Protein AF-A0A1Q5UF73-F1 (afdb_monomer_lite)

Organism: NCBI:txid1316194

Foldseek 3Di:
DVLVVVVVVCCCVQVQVVHDVPVVPDDCPPPSVVVVVVVVVVNVVVVVVVVVVVVVVVVVVVVVVVVVVVVVPCPDDDDDD

pLDDT: mean 88.17, std 16.54, range [38.28, 98.38]

Sequence (81 aa):
MLWARETNRLNRNFVLKNGVNWLEDNDLGGDYYDGSVPIVNEQIYKAGVRLATWLNALAAQRSSMRKLVKQGGKVRGCFEL

InterPro domains:
  IPR003154 S1/P1 nuclease [PF02265] (2-59)
  IPR008947 Phospholipase C/P1 nuclease domain superfamily [G3DSA:1.10.575.10] (1-63)
  IPR008947 Phospholipase C/P1 nuclease domain superfamily [SSF48537] (2-58)

Structure (mmCIF, N/CA/C/O backbone):
data_AF-A0A1Q5UF73-F1
#
_entry.id   AF-A0A1Q5UF73-F1
#
loop_
_atom_site.group_PDB
_atom_site.id
_atom_site.type_symbol
_atom_site.label_atom_id
_atom_site.label_alt_id
_atom_site.label_comp_id
_atom_site.label_asym_id
_atom_site.label_entity_id
_atom_site.label_seq_id
_atom_site.pdbx_PDB_ins_code
_atom_site.Cartn_x
_atom_site.Cartn_y
_atom_site.Cartn_z
_atom_site.occupancy
_atom_site.B_iso_or_equiv
_atom_site.auth_seq_id
_atom_site.auth_comp_id
_atom_site.auth_asym_id
_atom_site.auth_atom_id
_atom_site.pdbx_PDB_model_num
ATOM 1 N N . MET A 1 1 ? -15.139 -9.140 2.098 1.00 68.81 1 MET A N 1
ATOM 2 C CA . MET A 1 1 ? -14.093 -9.522 1.111 1.00 68.81 1 MET A CA 1
ATOM 3 C C . MET A 1 1 ? -13.908 -8.506 -0.037 1.00 68.81 1 MET A C 1
ATOM 5 O O . MET A 1 1 ? -13.491 -8.886 -1.125 1.00 68.81 1 MET A O 1
ATOM 9 N N . LEU A 1 2 ? -14.211 -7.211 0.137 1.00 93.06 2 LEU A N 1
ATOM 10 C CA . LEU A 1 2 ? -14.052 -6.225 -0.949 1.00 93.06 2 LEU A CA 1
ATOM 11 C C . LEU A 1 2 ? -12.594 -5.763 -1.103 1.00 93.06 2 LEU A C 1
ATOM 13 O O . LEU A 1 2 ? -12.073 -5.766 -2.211 1.00 93.06 2 LEU A O 1
ATOM 17 N N . TRP A 1 3 ? -11.923 -5.460 0.013 1.00 93.44 3 TRP A N 1
ATOM 18 C CA . TRP A 1 3 ? -10.552 -4.933 0.019 1.00 93.44 3 TRP A CA 1
ATOM 19 C C . TRP A 1 3 ? -9.547 -5.915 -0.592 1.00 93.44 3 TRP A C 1
ATOM 21 O O . TRP A 1 3 ? -8.780 -5.540 -1.466 1.00 93.44 3 TRP A O 1
ATOM 31 N N . ALA A 1 4 ? -9.633 -7.197 -0.222 1.00 94.12 4 ALA A N 1
ATOM 32 C CA . ALA A 1 4 ? -8.772 -8.238 -0.783 1.00 94.12 4 ALA A CA 1
ATOM 33 C C . ALA A 1 4 ? -8.952 -8.405 -2.303 1.00 94.12 4 ALA A C 1
ATOM 35 O O . ALA A 1 4 ? -7.973 -8.545 -3.028 1.00 94.12 4 ALA A O 1
ATOM 36 N N . ARG A 1 5 ? -10.193 -8.347 -2.812 1.00 96.00 5 ARG A N 1
ATOM 37 C CA . ARG A 1 5 ? -10.460 -8.444 -4.260 1.00 96.00 5 ARG A CA 1
ATOM 38 C C . ARG A 1 5 ? -9.913 -7.245 -5.032 1.00 96.00 5 ARG A C 1
ATOM 40 O O . ARG A 1 5 ? -9.446 -7.410 -6.153 1.00 96.00 5 ARG A O 1
ATOM 47 N N . GLU A 1 6 ? -9.977 -6.052 -4.447 1.00 94.25 6 GLU A N 1
ATOM 48 C CA . GLU A 1 6 ? -9.392 -4.851 -5.042 1.00 94.25 6 GLU A CA 1
ATOM 49 C C . GLU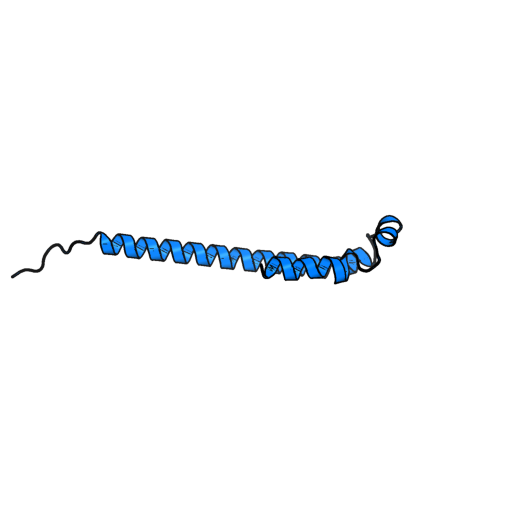 A 1 6 ? -7.869 -4.961 -5.145 1.00 94.25 6 GLU A C 1
ATOM 51 O O . GLU A 1 6 ? -7.332 -4.772 -6.234 1.00 94.25 6 GLU A O 1
ATOM 56 N N . THR A 1 7 ? -7.186 -5.314 -4.054 1.00 94.69 7 THR A N 1
ATOM 57 C CA . THR A 1 7 ? -5.720 -5.406 -4.039 1.00 94.69 7 THR A CA 1
ATOM 58 C C . THR A 1 7 ? -5.216 -6.567 -4.897 1.00 94.69 7 THR A C 1
ATOM 60 O O . THR A 1 7 ? -4.296 -6.376 -5.684 1.00 94.69 7 THR A O 1
ATOM 63 N N . ASN A 1 8 ? -5.873 -7.734 -4.880 1.00 95.25 8 ASN A N 1
ATOM 64 C CA . ASN A 1 8 ? -5.475 -8.869 -5.727 1.00 95.25 8 ASN A CA 1
ATOM 65 C C . ASN A 1 8 ? -5.550 -8.558 -7.230 1.00 95.25 8 ASN A C 1
ATOM 67 O O . ASN A 1 8 ? -4.814 -9.147 -8.018 1.00 95.25 8 ASN A O 1
ATOM 71 N N . ARG A 1 9 ? -6.405 -7.618 -7.653 1.00 96.06 9 ARG A N 1
ATOM 72 C CA . ARG A 1 9 ? -6.458 -7.180 -9.055 1.00 96.06 9 ARG A CA 1
ATOM 73 C C . ARG A 1 9 ? -5.159 -6.489 -9.493 1.00 96.06 9 ARG A C 1
ATOM 75 O O . ARG A 1 9 ? -4.794 -6.589 -10.663 1.00 96.06 9 ARG A O 1
ATOM 82 N N . LEU A 1 10 ? -4.445 -5.835 -8.575 1.00 96.38 10 LEU A N 1
ATOM 83 C CA . LEU A 1 10 ? -3.157 -5.193 -8.862 1.00 96.38 10 LEU A CA 1
ATOM 84 C C . LEU A 1 10 ? -2.069 -6.214 -9.201 1.00 96.38 10 LEU A C 1
ATOM 86 O O . LEU A 1 10 ? -1.211 -5.914 -10.028 1.00 96.38 10 LEU A O 1
ATOM 90 N N . ASN A 1 11 ? -2.151 -7.435 -8.662 1.00 94.50 11 ASN A N 1
ATOM 91 C CA . ASN A 1 11 ? -1.192 -8.489 -8.994 1.00 94.50 11 ASN A CA 1
ATOM 92 C C . ASN A 1 11 ? -1.210 -8.798 -10.491 1.00 94.50 11 ASN A C 1
ATOM 94 O O . ASN A 1 11 ? -0.163 -8.894 -11.119 1.00 94.50 11 ASN A O 1
ATOM 98 N N . ARG A 1 12 ? -2.405 -8.901 -11.081 1.00 93.75 12 ARG A N 1
ATOM 99 C CA . ARG A 1 12 ? -2.549 -9.139 -12.521 1.00 93.75 12 ARG A CA 1
ATOM 100 C C . ARG A 1 12 ? -2.244 -7.892 -13.348 1.00 93.75 12 ARG A C 1
ATOM 102 O O . ARG A 1 12 ? -1.652 -7.998 -14.413 1.00 93.75 12 ARG A O 1
ATOM 109 N N . ASN A 1 13 ? -2.709 -6.728 -12.903 1.00 95.06 13 ASN A N 1
ATOM 110 C CA . ASN A 1 13 ? -2.669 -5.518 -13.726 1.00 95.06 13 ASN A CA 1
ATOM 111 C C . ASN A 1 13 ? -1.313 -4.808 -13.714 1.00 95.06 13 ASN A C 1
ATOM 113 O O . ASN A 1 13 ? -1.021 -4.072 -14.654 1.00 95.06 13 ASN A O 1
ATOM 117 N N . PHE A 1 14 ? -0.522 -5.000 -12.660 1.00 96.00 14 PHE A N 1
ATOM 118 C CA . PHE A 1 14 ? 0.764 -4.340 -12.493 1.00 96.00 14 PHE A CA 1
ATOM 119 C C . PHE A 1 14 ? 1.882 -5.342 -12.184 1.00 96.00 14 PHE A C 1
ATOM 121 O O . PHE A 1 14 ? 2.769 -5.504 -13.013 1.00 96.00 14 PHE A O 1
ATOM 128 N N . VAL A 1 15 ? 1.806 -6.063 -11.056 1.00 95.56 15 VAL A N 1
ATOM 129 C CA . VAL A 1 15 ? 2.937 -6.864 -10.535 1.00 95.56 15 VAL A CA 1
ATOM 130 C C . VAL A 1 15 ? 3.423 -7.907 -11.541 1.00 95.56 15 VAL A C 1
ATOM 132 O O . VAL A 1 15 ? 4.601 -7.963 -11.856 1.00 95.56 15 VAL A O 1
ATOM 135 N N . LEU A 1 16 ? 2.509 -8.715 -12.080 1.00 96.12 16 LEU A N 1
ATOM 136 C CA . LEU A 1 16 ? 2.817 -9.810 -13.003 1.00 96.12 16 LEU A CA 1
ATOM 137 C C . LEU A 1 16 ? 2.512 -9.455 -14.461 1.00 96.12 16 LEU A C 1
ATOM 139 O O . LEU A 1 16 ? 2.399 -10.347 -15.300 1.00 96.12 16 LEU A O 1
ATOM 143 N N . LYS A 1 17 ? 2.346 -8.164 -14.780 1.00 95.75 17 LYS A N 1
ATOM 144 C CA . LYS A 1 17 ? 1.916 -7.715 -16.112 1.00 95.75 17 LYS A CA 1
ATOM 145 C C . LYS A 1 17 ? 2.856 -8.196 -17.224 1.00 95.75 17 LYS A C 1
ATOM 147 O O . LYS A 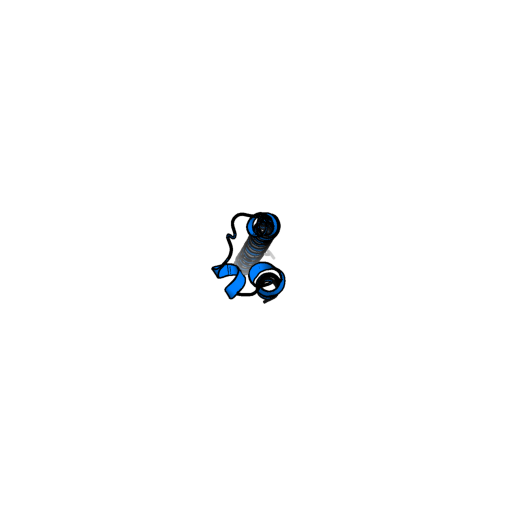1 17 ? 2.381 -8.557 -18.296 1.00 95.75 17 LYS A O 1
ATOM 152 N N . ASN A 1 18 ? 4.159 -8.223 -16.949 1.00 93.75 18 ASN A N 1
ATOM 153 C CA . ASN A 1 18 ? 5.193 -8.600 -17.916 1.00 93.75 18 ASN A CA 1
ATOM 154 C C . ASN A 1 18 ? 5.532 -10.106 -17.890 1.00 93.75 18 ASN A C 1
ATOM 156 O O . ASN A 1 18 ? 6.331 -10.567 -18.699 1.00 93.75 18 ASN A O 1
ATOM 160 N N . GLY A 1 19 ? 4.902 -10.884 -17.001 1.00 95.44 19 GLY A N 1
ATOM 161 C CA . GLY A 1 19 ? 5.207 -12.301 -16.789 1.00 95.44 19 GLY A CA 1
ATOM 162 C C . GLY A 1 19 ? 6.406 -12.540 -15.863 1.00 95.44 19 GLY A C 1
ATOM 163 O O . GLY A 1 19 ? 7.210 -11.647 -15.619 1.00 95.44 19 GLY A O 1
ATOM 164 N N . VAL A 1 20 ? 6.504 -13.760 -15.325 1.00 95.19 20 VAL A N 1
ATOM 165 C CA . VAL A 1 20 ? 7.514 -14.123 -14.312 1.00 95.19 20 VAL A CA 1
ATOM 166 C C . VAL A 1 20 ? 8.926 -14.124 -14.895 1.00 95.19 20 VAL A C 1
ATOM 168 O O . VAL A 1 20 ? 9.792 -13.474 -14.330 1.00 95.19 20 VAL A O 1
ATOM 171 N N . ASN A 1 21 ? 9.130 -14.739 -16.064 1.00 97.12 21 ASN A N 1
ATOM 172 C CA . ASN A 1 21 ? 10.452 -14.795 -16.701 1.00 97.12 21 ASN A CA 1
ATOM 173 C C . ASN A 1 21 ? 11.037 -13.389 -16.921 1.00 97.12 21 ASN A C 1
ATOM 175 O O . ASN A 1 21 ? 12.196 -13.142 -16.622 1.00 97.12 21 ASN A O 1
ATOM 179 N N . TRP A 1 22 ? 10.215 -12.427 -17.361 1.00 96.81 22 TRP A N 1
ATOM 180 C CA . TRP A 1 22 ? 10.670 -11.044 -17.518 1.00 96.81 22 TRP A CA 1
ATOM 181 C C . TRP A 1 22 ? 11.100 -10.425 -16.182 1.00 96.81 22 TRP A C 1
ATOM 183 O O . TRP A 1 22 ? 12.108 -9.736 -16.135 1.00 96.81 22 TRP A O 1
ATOM 193 N N . LEU A 1 23 ? 10.366 -10.671 -15.093 1.00 95.31 23 LEU A N 1
ATOM 194 C CA . LEU A 1 23 ? 10.715 -10.138 -13.771 1.00 95.31 23 LEU A CA 1
ATOM 195 C C . LEU A 1 23 ? 12.021 -10.721 -13.222 1.00 95.31 23 LEU A C 1
ATOM 197 O O . LEU A 1 23 ? 12.727 -10.032 -12.496 1.00 95.31 23 LEU A O 1
ATOM 201 N N . GLU A 1 24 ? 12.309 -11.983 -13.531 1.00 95.75 24 GLU A N 1
ATOM 202 C CA . GLU A 1 24 ? 13.525 -12.667 -13.082 1.00 95.75 24 GLU A CA 1
ATOM 203 C C . GLU A 1 24 ? 14.755 -12.233 -13.891 1.00 95.75 24 GLU A C 1
ATOM 205 O O . GLU A 1 24 ? 15.846 -12.121 -13.335 1.00 95.75 24 GLU A O 1
ATOM 210 N N . ASP A 1 25 ? 14.565 -11.930 -15.178 1.00 97.38 25 ASP A N 1
ATOM 211 C CA . ASP A 1 25 ? 15.649 -11.593 -16.105 1.00 97.38 25 ASP A CA 1
ATOM 212 C C . ASP A 1 25 ? 15.958 -10.083 -16.194 1.00 97.38 25 ASP A C 1
ATOM 214 O O . ASP A 1 25 ? 16.916 -9.693 -16.864 1.00 97.38 25 ASP A O 1
ATOM 218 N N . ASN A 1 26 ? 15.155 -9.210 -15.569 1.00 94.56 26 ASN A N 1
ATOM 219 C CA . ASN A 1 26 ? 15.283 -7.750 -15.690 1.00 94.56 26 ASN A CA 1
ATOM 220 C C . ASN A 1 26 ? 15.501 -7.059 -14.338 1.00 94.56 26 ASN A C 1
ATOM 222 O O . ASN A 1 26 ? 14.958 -7.461 -13.311 1.00 94.56 26 ASN A O 1
ATOM 226 N N . ASP A 1 27 ? 16.250 -5.954 -14.358 1.00 95.50 27 ASP A N 1
ATOM 227 C CA . ASP A 1 27 ? 16.381 -5.075 -13.196 1.00 95.50 27 ASP A CA 1
ATOM 228 C C . ASP A 1 27 ? 15.057 -4.343 -12.928 1.00 95.50 27 ASP A C 1
ATOM 230 O O . ASP A 1 27 ? 14.525 -3.616 -13.772 1.00 95.50 27 ASP A O 1
ATOM 234 N N . LEU A 1 28 ? 14.525 -4.532 -11.723 1.00 96.69 28 LEU A N 1
ATOM 235 C CA . LEU A 1 28 ? 13.263 -3.945 -11.283 1.00 96.69 28 LEU A CA 1
ATOM 236 C C . LEU A 1 28 ? 13.430 -2.545 -10.674 1.00 96.69 28 LEU A C 1
ATOM 238 O O . LEU A 1 28 ? 12.426 -1.912 -10.356 1.00 96.69 28 LEU A O 1
ATOM 242 N N . GLY A 1 29 ? 14.664 -2.058 -10.506 1.00 96.31 29 GLY A N 1
ATOM 243 C CA . GLY A 1 29 ? 14.976 -0.756 -9.912 1.00 96.31 29 GLY A CA 1
ATOM 244 C C . GLY A 1 29 ? 14.724 0.457 -10.814 1.00 96.31 29 GLY A C 1
ATOM 245 O O . GLY A 1 29 ? 14.751 1.578 -10.316 1.00 96.31 29 GLY A O 1
ATOM 246 N N . GLY A 1 30 ? 14.480 0.251 -12.112 1.00 95.56 30 GLY A N 1
ATOM 247 C CA . GLY A 1 30 ? 14.168 1.314 -13.076 1.00 95.56 30 GLY A CA 1
ATOM 248 C C . GLY A 1 30 ? 12.666 1.576 -13.215 1.00 95.56 30 GLY A C 1
ATOM 249 O O . GLY A 1 30 ? 11.944 1.714 -12.229 1.00 95.56 30 GLY A O 1
ATOM 250 N N . ASP A 1 31 ? 12.171 1.571 -14.454 1.00 94.88 31 ASP A N 1
ATOM 251 C CA . ASP A 1 31 ? 10.772 1.878 -14.797 1.00 94.88 31 ASP A CA 1
ATOM 252 C C . ASP A 1 31 ? 9.736 1.073 -13.992 1.00 94.88 31 ASP A C 1
ATOM 254 O O . ASP A 1 31 ? 8.643 1.564 -13.693 1.00 94.88 31 ASP A O 1
ATOM 258 N N . TYR A 1 32 ? 10.062 -0.174 -13.631 1.00 96.38 32 TYR A N 1
ATOM 259 C CA . TYR A 1 32 ? 9.192 -0.993 -12.790 1.00 96.38 32 TYR A CA 1
ATOM 260 C C . TYR A 1 32 ? 9.019 -0.376 -11.395 1.00 96.38 32 TYR A C 1
ATOM 262 O O . TYR A 1 32 ? 7.885 -0.234 -10.926 1.00 96.38 32 TYR A O 1
ATOM 270 N N . TYR A 1 33 ? 10.115 0.029 -10.746 1.00 97.25 33 TYR A N 1
ATOM 271 C CA . TYR A 1 33 ? 10.080 0.714 -9.458 1.00 97.25 33 TYR A CA 1
ATOM 272 C C . TYR A 1 33 ? 9.305 2.027 -9.565 1.00 97.25 33 TYR A C 1
ATOM 274 O O . TYR A 1 33 ? 8.329 2.199 -8.828 1.00 97.25 33 TYR A O 1
ATOM 282 N N . ASP A 1 34 ? 9.650 2.885 -10.528 1.00 97.69 34 ASP A N 1
ATOM 283 C CA . ASP A 1 34 ? 9.017 4.198 -10.707 1.00 97.69 34 ASP A CA 1
ATOM 284 C C . ASP A 1 34 ? 7.501 4.087 -10.931 1.00 97.69 34 ASP A C 1
ATOM 286 O O . ASP A 1 34 ? 6.715 4.849 -10.359 1.00 97.69 34 ASP A O 1
ATOM 290 N N . GLY A 1 35 ? 7.058 3.079 -11.692 1.00 96.50 35 GLY A N 1
ATOM 291 C CA . GLY A 1 35 ? 5.639 2.782 -11.879 1.00 96.50 35 GLY A CA 1
ATOM 292 C C . GLY A 1 35 ? 4.951 2.187 -10.642 1.00 96.50 35 GLY A C 1
ATOM 293 O O . GLY A 1 35 ? 3.745 2.374 -10.454 1.00 96.50 35 GLY A O 1
ATOM 294 N N . SER A 1 36 ? 5.690 1.474 -9.786 1.00 97.12 36 SER A N 1
ATOM 295 C CA . SER A 1 36 ? 5.149 0.769 -8.614 1.00 97.12 36 SER A CA 1
ATOM 296 C C . SER A 1 36 ? 4.913 1.691 -7.418 1.00 97.12 36 SER A C 1
ATOM 298 O O . SER A 1 36 ? 3.920 1.531 -6.701 1.00 97.12 36 SER A O 1
ATOM 300 N N . VAL A 1 37 ? 5.781 2.690 -7.228 1.00 98.12 37 VAL A N 1
ATOM 301 C CA . VAL A 1 37 ? 5.744 3.643 -6.111 1.00 98.12 37 VAL A CA 1
ATOM 302 C C . VAL A 1 37 ? 4.360 4.280 -5.916 1.00 98.12 37 VAL A C 1
ATOM 304 O O . VAL A 1 37 ? 3.823 4.186 -4.805 1.00 98.12 37 VAL A O 1
ATOM 307 N N . PRO A 1 38 ? 3.721 4.894 -6.934 1.00 97.81 38 PRO A N 1
ATOM 308 C CA . PRO A 1 38 ? 2.413 5.520 -6.740 1.00 97.81 38 PRO A CA 1
ATOM 309 C C . PRO A 1 38 ? 1.324 4.512 -6.343 1.00 97.81 38 PRO A C 1
ATOM 311 O O . PRO A 1 38 ? 0.463 4.831 -5.522 1.00 97.81 38 PRO A O 1
ATOM 314 N N . ILE A 1 39 ? 1.381 3.280 -6.859 1.00 97.50 39 ILE A N 1
ATOM 315 C CA . ILE A 1 39 ? 0.407 2.224 -6.551 1.00 97.50 39 ILE A CA 1
ATOM 316 C C . ILE A 1 39 ? 0.557 1.769 -5.098 1.00 97.50 39 ILE A C 1
ATOM 318 O O . ILE A 1 39 ? -0.438 1.665 -4.376 1.00 97.50 39 ILE A O 1
ATOM 322 N N . VAL A 1 40 ? 1.790 1.516 -4.653 1.00 97.62 40 VAL A N 1
ATOM 323 C CA . VAL A 1 40 ? 2.078 1.101 -3.273 1.00 97.62 40 VAL A CA 1
ATOM 324 C C . VAL A 1 40 ? 1.644 2.187 -2.289 1.00 97.62 40 VAL A C 1
ATOM 326 O O . VAL A 1 40 ? 0.944 1.886 -1.320 1.00 97.62 40 VAL A O 1
ATOM 329 N N . ASN A 1 41 ? 1.961 3.452 -2.576 1.00 98.38 41 ASN A N 1
ATOM 330 C CA . ASN A 1 41 ? 1.543 4.590 -1.758 1.00 98.38 41 ASN A CA 1
ATOM 331 C C . ASN A 1 41 ? 0.015 4.675 -1.624 1.00 98.38 41 ASN A C 1
ATOM 333 O O . ASN A 1 41 ? -0.505 4.843 -0.517 1.00 98.38 41 ASN A O 1
ATOM 337 N N . GLU A 1 42 ? -0.725 4.491 -2.721 1.00 97.69 42 GLU A N 1
ATOM 338 C CA . GLU A 1 42 ? -2.188 4.475 -2.687 1.00 97.69 42 GLU A CA 1
ATOM 339 C C . GLU A 1 42 ? -2.733 3.310 -1.840 1.00 97.69 42 GLU A C 1
ATOM 341 O O . GLU A 1 42 ? -3.687 3.485 -1.076 1.00 97.69 42 GLU A O 1
ATOM 346 N N . GLN A 1 43 ? -2.136 2.115 -1.934 1.00 97.75 43 GLN A N 1
ATOM 347 C CA . GLN A 1 43 ? -2.569 0.966 -1.133 1.00 97.75 43 GLN A CA 1
ATOM 348 C C . GLN A 1 43 ? -2.300 1.165 0.362 1.00 97.75 43 GLN A C 1
ATOM 350 O O . GLN A 1 43 ? -3.175 0.847 1.173 1.00 97.75 43 GLN A O 1
ATOM 355 N N . ILE A 1 44 ? -1.147 1.734 0.733 1.00 98.19 44 ILE A N 1
ATOM 356 C CA . ILE A 1 44 ? -0.823 2.083 2.126 1.00 98.19 44 ILE A CA 1
ATOM 357 C C . ILE A 1 44 ? -1.843 3.092 2.662 1.00 98.19 44 ILE A C 1
ATOM 359 O O . ILE A 1 44 ? -2.421 2.882 3.731 1.00 98.19 44 ILE A O 1
ATOM 363 N N . TYR A 1 45 ? -2.137 4.141 1.888 1.00 98.38 45 TYR A N 1
ATOM 364 C CA . TYR A 1 45 ? -3.146 5.136 2.247 1.00 98.38 45 TYR A CA 1
ATOM 365 C C . TYR A 1 45 ? -4.525 4.496 2.475 1.00 98.38 45 TYR A C 1
ATOM 367 O O . TYR A 1 45 ? -5.140 4.671 3.532 1.00 98.38 45 TYR A O 1
ATOM 375 N N . LYS A 1 46 ? -4.997 3.686 1.519 1.00 97.31 46 LYS A N 1
ATOM 376 C CA . LYS A 1 46 ? -6.281 2.976 1.619 1.00 97.31 46 LYS A CA 1
ATOM 377 C C . LYS A 1 46 ? -6.335 2.065 2.842 1.00 97.31 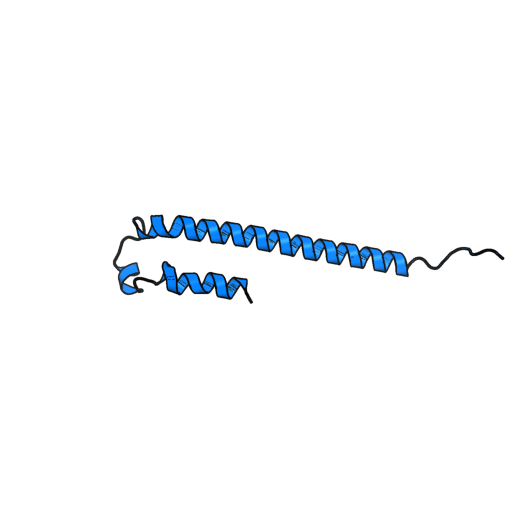46 LYS A C 1
ATOM 379 O O . LYS A 1 46 ? -7.363 2.031 3.521 1.00 97.31 46 LYS A O 1
ATOM 384 N N . ALA A 1 47 ? -5.264 1.326 3.125 1.00 97.62 47 ALA A N 1
ATOM 385 C CA . ALA A 1 47 ? -5.190 0.438 4.279 1.00 97.62 47 ALA A CA 1
ATOM 386 C C . ALA A 1 47 ? -5.309 1.216 5.599 1.00 97.62 47 ALA A C 1
ATOM 388 O O . ALA A 1 47 ? -6.110 0.833 6.454 1.00 97.62 47 ALA A O 1
ATOM 389 N N . GLY A 1 48 ? -4.596 2.339 5.728 1.00 98.25 48 GLY A N 1
ATOM 390 C CA . GLY A 1 48 ? -4.658 3.204 6.908 1.00 98.25 48 GLY A CA 1
ATOM 391 C C . GLY A 1 48 ? -6.063 3.751 7.167 1.00 98.25 48 GLY A C 1
ATOM 392 O O . GLY A 1 48 ? -6.589 3.610 8.273 1.00 98.25 48 GLY A O 1
ATOM 393 N N . VAL A 1 49 ? -6.716 4.293 6.133 1.00 98.19 49 VAL A N 1
ATOM 394 C CA . VAL A 1 49 ? -8.094 4.805 6.243 1.00 98.19 49 VAL A CA 1
ATOM 395 C C . VAL A 1 49 ? -9.061 3.694 6.655 1.00 98.19 49 VAL A C 1
ATOM 397 O O . VAL A 1 49 ? -9.841 3.867 7.589 1.00 98.19 49 VAL A O 1
ATOM 400 N N . ARG A 1 50 ? -8.985 2.522 6.012 1.00 97.81 50 ARG A N 1
ATOM 401 C CA . ARG A 1 50 ? -9.864 1.377 6.310 1.00 97.81 50 ARG A CA 1
ATOM 402 C C . ARG A 1 50 ? -9.708 0.890 7.743 1.00 97.81 50 ARG A C 1
ATOM 404 O O . ARG A 1 50 ? -10.714 0.631 8.403 1.00 97.81 50 ARG A O 1
ATOM 411 N N . LEU A 1 51 ? -8.469 0.790 8.223 1.00 98.00 51 LEU A N 1
ATOM 412 C CA . LEU A 1 51 ? -8.184 0.396 9.596 1.00 98.00 51 LEU A CA 1
ATOM 413 C C . LEU A 1 51 ? -8.763 1.410 10.585 1.00 98.00 51 LEU A C 1
ATOM 415 O O . LEU A 1 51 ? -9.484 1.018 11.499 1.00 98.00 51 LEU A O 1
ATOM 419 N N . ALA A 1 52 ? -8.509 2.704 10.377 1.00 98.19 52 ALA A N 1
ATOM 420 C CA . ALA A 1 52 ? -9.023 3.757 11.248 1.00 98.19 52 ALA A CA 1
ATOM 421 C C . ALA A 1 52 ? -10.560 3.752 11.303 1.00 98.19 52 ALA A C 1
ATOM 423 O O . ALA A 1 52 ? -11.147 3.784 12.385 1.00 98.19 52 ALA A O 1
ATOM 424 N N . THR A 1 53 ? -11.228 3.633 10.151 1.00 97.81 53 THR A N 1
ATOM 425 C CA . THR A 1 53 ? -12.691 3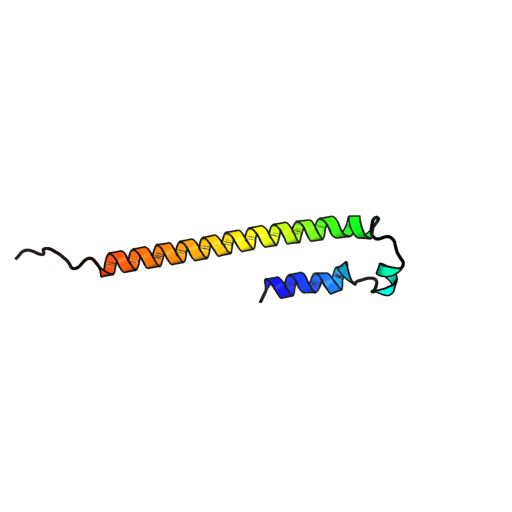.515 10.087 1.00 97.81 53 THR A CA 1
ATOM 426 C C . THR A 1 53 ? -13.193 2.285 10.840 1.00 97.81 53 THR A C 1
ATOM 428 O O . THR A 1 53 ? -14.170 2.377 11.584 1.00 97.81 53 THR A O 1
ATOM 431 N N . TRP A 1 54 ? -12.525 1.142 10.688 1.00 97.31 54 TRP A N 1
ATOM 432 C CA . TRP A 1 54 ? -12.922 -0.092 11.358 1.00 97.31 54 TRP A CA 1
ATOM 433 C C . TRP A 1 54 ? -12.757 -0.006 12.882 1.00 97.31 54 TRP A C 1
ATOM 435 O O . TRP A 1 54 ? -13.678 -0.356 13.621 1.00 97.31 54 TRP A O 1
ATOM 445 N N . LEU A 1 55 ? -11.638 0.545 13.363 1.00 98.12 55 LEU A N 1
ATOM 446 C CA . LEU A 1 55 ? -11.405 0.781 14.790 1.00 98.12 55 LEU A CA 1
ATOM 447 C C . LEU A 1 55 ? -12.438 1.748 15.385 1.00 98.12 55 LEU A C 1
ATOM 449 O O . LEU A 1 55 ? -12.983 1.483 16.458 1.00 98.12 55 LEU A O 1
ATOM 453 N N . ASN A 1 56 ? -12.767 2.827 14.670 1.00 98.06 56 ASN A N 1
ATOM 454 C CA . ASN A 1 56 ? -13.797 3.777 15.093 1.00 98.06 56 ASN A CA 1
ATOM 455 C C . ASN A 1 56 ? -15.176 3.111 15.209 1.00 98.06 56 ASN A C 1
ATOM 457 O O . ASN A 1 56 ? -15.888 3.337 16.191 1.00 98.06 56 ASN A O 1
ATOM 461 N N . ALA A 1 57 ? -15.541 2.249 14.256 1.00 97.19 57 ALA A N 1
ATOM 462 C CA . ALA A 1 57 ? -16.799 1.506 14.300 1.00 97.19 57 ALA A CA 1
ATOM 463 C C . ALA A 1 57 ? -16.872 0.569 15.520 1.00 97.19 57 ALA A C 1
ATOM 465 O O . ALA A 1 57 ? -17.877 0.560 16.236 1.00 97.19 57 ALA A O 1
ATOM 466 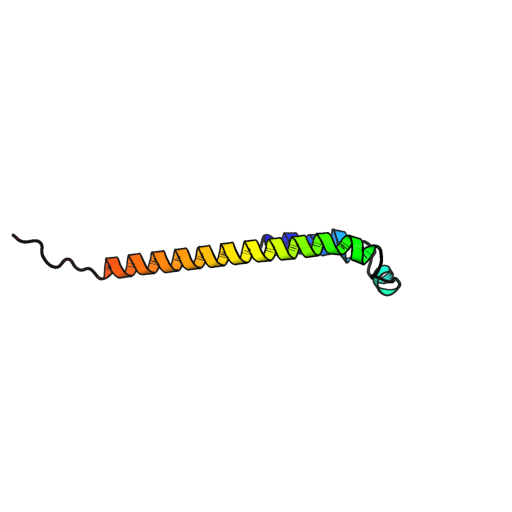N N . LEU A 1 58 ? -15.789 -0.157 15.819 1.00 97.00 58 LEU A N 1
ATOM 467 C CA . LEU A 1 58 ? -15.710 -1.014 17.006 1.00 97.00 58 LEU A CA 1
ATOM 468 C C . LEU A 1 58 ? -15.807 -0.218 18.312 1.00 97.00 58 LEU A C 1
ATOM 470 O O . LEU A 1 58 ? -16.525 -0.611 19.238 1.00 97.00 58 LEU A O 1
ATOM 474 N N . ALA A 1 59 ? -15.113 0.917 18.399 1.00 96.50 59 ALA A N 1
ATOM 475 C CA . ALA A 1 59 ? -15.156 1.785 19.571 1.00 96.50 59 ALA A CA 1
ATOM 476 C C . ALA A 1 59 ? -16.566 2.353 19.810 1.00 96.50 59 ALA A C 1
ATOM 478 O O . ALA A 1 59 ? -17.033 2.402 20.957 1.00 96.50 59 ALA A O 1
ATOM 479 N N . ALA A 1 60 ? -17.270 2.729 18.739 1.00 95.81 60 ALA A N 1
ATOM 480 C CA . ALA A 1 60 ? -18.649 3.199 18.804 1.00 95.81 60 ALA A CA 1
ATOM 481 C C . ALA A 1 60 ? -19.596 2.088 19.285 1.00 95.81 60 ALA A C 1
ATOM 483 O O . ALA A 1 60 ? -20.388 2.309 20.206 1.00 95.81 60 ALA A O 1
ATOM 484 N N . GLN A 1 61 ? -19.460 0.872 18.742 1.00 94.62 61 GLN A N 1
ATOM 485 C CA . GLN A 1 61 ? -20.253 -0.287 19.156 1.00 94.62 61 GLN A CA 1
ATOM 486 C C . GLN A 1 61 ? -20.041 -0.611 20.640 1.00 94.62 61 GLN A C 1
ATOM 488 O O . GLN A 1 61 ? -21.008 -0.739 21.395 1.00 94.62 61 GLN A O 1
AT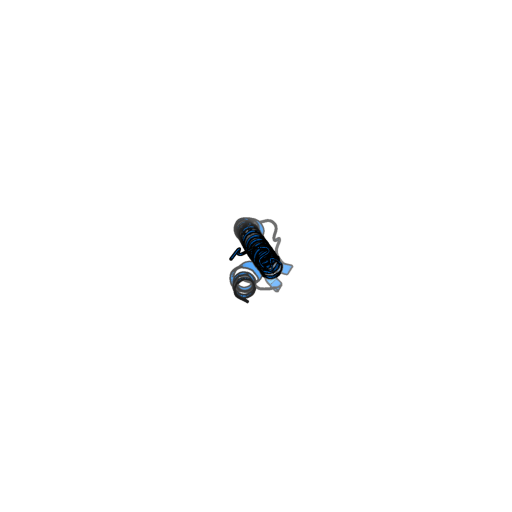OM 493 N N . ARG A 1 62 ? -18.783 -0.665 21.099 1.00 92.69 62 ARG A N 1
ATOM 494 C CA . ARG A 1 62 ? -18.449 -0.899 22.513 1.00 92.69 62 ARG A CA 1
ATOM 495 C C . ARG A 1 62 ? -19.023 0.185 23.422 1.00 92.69 62 ARG A C 1
ATOM 497 O O . ARG A 1 62 ? -19.544 -0.115 24.497 1.00 92.69 62 ARG A O 1
ATOM 504 N N . SER A 1 63 ? -18.950 1.444 22.997 1.00 91.81 63 SER A N 1
ATOM 505 C CA . SER A 1 63 ? -19.500 2.571 23.754 1.00 91.81 63 SER A CA 1
ATOM 506 C C . SER A 1 63 ? -21.023 2.502 23.858 1.00 91.81 63 SER A C 1
ATOM 508 O O . SER A 1 63 ? -21.563 2.771 24.932 1.00 91.81 63 SER A O 1
ATOM 510 N N . SER A 1 64 ? -21.702 2.099 22.781 1.00 88.50 64 SER A N 1
ATOM 511 C CA . SER A 1 64 ? -23.151 1.882 22.755 1.00 88.50 64 SER A CA 1
ATOM 512 C C . SER A 1 64 ? -23.572 0.750 23.699 1.00 88.50 64 SER A C 1
ATOM 514 O O . SER A 1 64 ? -24.380 0.974 24.600 1.00 88.50 64 SER A O 1
ATOM 516 N N . MET A 1 65 ? -22.938 -0.426 23.602 1.00 82.75 65 MET A N 1
ATOM 517 C CA . MET A 1 65 ? -23.220 -1.560 24.496 1.00 82.75 65 MET A CA 1
ATOM 518 C C . MET A 1 65 ? -23.030 -1.191 25.971 1.00 82.75 65 MET A C 1
ATOM 520 O O . MET A 1 65 ? -23.871 -1.506 26.810 1.00 82.75 65 MET A O 1
ATOM 524 N N . ARG A 1 66 ? -21.966 -0.445 26.300 1.00 84.44 66 ARG A N 1
ATOM 525 C CA . ARG A 1 66 ? -21.725 0.030 27.670 1.00 84.44 66 ARG A CA 1
ATOM 526 C C . ARG A 1 66 ? -22.825 0.970 28.177 1.00 84.44 66 ARG A C 1
ATOM 528 O O . ARG A 1 66 ? -23.125 0.948 29.369 1.00 84.44 66 ARG A O 1
ATOM 535 N N . LYS A 1 67 ? -23.420 1.798 27.311 1.00 81.31 67 LYS A N 1
ATOM 536 C CA . LYS A 1 67 ? -24.559 2.656 27.683 1.00 81.31 67 LYS A CA 1
ATOM 537 C C . LYS A 1 67 ? -25.813 1.823 27.965 1.00 81.31 67 LYS A C 1
ATOM 539 O O . LYS A 1 67 ? -26.454 2.069 28.981 1.00 81.31 67 LYS A O 1
ATOM 544 N N . LEU A 1 68 ? -26.110 0.819 27.137 1.00 75.81 68 LEU A N 1
ATOM 545 C CA . LEU A 1 68 ? -27.266 -0.066 27.328 1.00 75.81 68 LEU A CA 1
ATOM 546 C C . LEU A 1 68 ? -27.163 -0.886 28.625 1.00 75.81 68 LEU A C 1
ATOM 548 O O . LEU A 1 68 ? -28.120 -0.938 29.391 1.00 75.81 68 LEU A O 1
ATOM 552 N N . VAL A 1 69 ? -25.984 -1.435 28.940 1.00 75.31 69 VAL A N 1
ATOM 553 C CA . VAL A 1 69 ? -25.756 -2.160 30.208 1.00 75.31 69 VAL A CA 1
ATOM 554 C C . VAL A 1 69 ? -25.939 -1.245 31.425 1.00 75.31 69 VAL A C 1
ATOM 556 O O . VAL A 1 69 ? -26.579 -1.634 32.399 1.00 75.31 69 VAL A O 1
ATOM 559 N N . LYS A 1 70 ? -25.444 0.001 31.372 1.00 70.56 70 LYS A N 1
ATOM 560 C CA . LYS A 1 70 ? -25.672 0.979 32.453 1.00 70.56 70 LYS A CA 1
ATOM 561 C C . LYS A 1 70 ? -27.152 1.333 32.637 1.00 70.56 70 LYS A C 1
ATOM 563 O O . LYS A 1 70 ? -27.557 1.631 33.756 1.00 70.56 70 LYS A O 1
ATOM 568 N N . GLN A 1 71 ? -27.946 1.320 31.566 1.00 59.16 71 GLN A N 1
ATOM 569 C CA . GLN A 1 71 ? -29.382 1.608 31.621 1.00 59.16 71 GLN A CA 1
ATOM 570 C C . GLN A 1 71 ? -30.194 0.414 32.145 1.00 59.16 71 GLN A C 1
ATOM 572 O O . GLN A 1 71 ? -31.119 0.622 32.923 1.00 59.16 71 GLN A O 1
ATOM 577 N N . GLY A 1 72 ? -29.803 -0.823 31.819 1.00 56.28 72 GLY A N 1
ATOM 578 C CA . GLY A 1 72 ? -30.413 -2.041 32.374 1.00 56.28 72 GLY A CA 1
ATOM 579 C C . GLY A 1 72 ? -30.140 -2.268 33.869 1.00 56.28 72 GLY A C 1
ATOM 580 O O . GLY A 1 72 ? -30.906 -2.958 34.529 1.00 56.28 72 GLY A O 1
ATOM 581 N N . GLY A 1 73 ? -29.085 -1.657 34.422 1.00 50.22 73 GLY A N 1
ATOM 582 C CA . GLY A 1 73 ? -28.750 -1.713 35.852 1.00 50.22 73 GLY A CA 1
ATOM 583 C C . GLY A 1 73 ? -29.408 -0.636 36.724 1.00 50.22 73 GLY A C 1
ATOM 584 O O . GLY A 1 73 ? -29.221 -0.649 37.938 1.00 50.22 73 GLY A O 1
ATOM 585 N N . LYS A 1 74 ? -30.168 0.308 36.148 1.00 53.22 74 LYS A N 1
ATOM 586 C CA . LYS A 1 74 ? -30.876 1.344 36.915 1.00 53.22 74 LYS A CA 1
ATOM 587 C C . LYS A 1 74 ? -32.326 0.918 37.152 1.00 53.22 74 LYS A C 1
ATOM 589 O O . LYS A 1 74 ? -33.250 1.474 36.565 1.00 53.22 74 LYS A O 1
ATOM 594 N N . VAL A 1 75 ? -32.521 -0.077 38.025 1.00 53.09 75 VAL A N 1
ATOM 595 C CA . VAL A 1 75 ? -33.811 -0.265 38.710 1.00 53.09 75 VAL A CA 1
ATOM 596 C C . VAL A 1 75 ? -34.163 1.056 39.389 1.00 53.09 75 VAL A C 1
ATOM 598 O O . VAL A 1 75 ? -33.351 1.638 40.109 1.00 53.09 75 VAL A O 1
ATOM 601 N N . ARG A 1 76 ? -35.345 1.575 39.054 1.00 49.31 76 ARG A N 1
ATOM 602 C CA . ARG A 1 76 ? -35.857 2.864 39.514 1.00 49.31 76 ARG A CA 1
ATOM 603 C C . ARG A 1 76 ? -36.012 2.825 41.033 1.00 49.31 76 ARG A C 1
ATOM 605 O O . ARG A 1 76 ? -37.005 2.322 41.543 1.00 49.31 76 ARG A O 1
ATOM 612 N N . GLY A 1 77 ? -35.028 3.359 41.745 1.00 52.94 77 GLY A N 1
ATOM 613 C CA . GLY A 1 77 ? -35.260 3.870 43.084 1.00 52.94 77 GLY A CA 1
ATOM 614 C C . GLY A 1 77 ? -36.193 5.073 42.981 1.00 52.94 77 GLY A C 1
ATOM 615 O O . GLY A 1 77 ? -35.860 6.032 42.288 1.00 52.94 77 GLY A O 1
ATOM 616 N N . CYS A 1 78 ? -37.321 4.984 43.683 1.00 50.28 78 CYS A N 1
ATOM 617 C CA . CYS A 1 78 ? -38.258 6.063 43.986 1.00 50.28 78 CYS A CA 1
ATOM 618 C C . CYS A 1 78 ? -39.133 6.566 42.817 1.00 50.28 78 CYS A C 1
ATOM 620 O O . CYS A 1 78 ? -38.738 7.425 42.031 1.00 50.28 78 CYS A O 1
ATOM 622 N N . PHE A 1 79 ? -40.366 6.062 42.747 1.00 42.25 79 PHE A N 1
ATOM 623 C CA . PHE A 1 79 ? -41.515 6.905 42.424 1.00 42.25 79 PHE A CA 1
ATOM 624 C C . PHE A 1 79 ? -42.398 6.867 43.671 1.00 42.25 79 PHE A C 1
ATOM 626 O O . PHE A 1 79 ? -42.964 5.824 43.990 1.00 42.25 79 PHE A O 1
ATOM 633 N N . GLU A 1 80 ? -42.371 7.961 44.431 1.00 40.25 80 GLU A N 1
ATOM 634 C CA . GLU A 1 80 ? -43.342 8.247 45.482 1.00 40.25 80 GLU A CA 1
ATOM 635 C C . GLU A 1 80 ? -44.753 8.180 44.888 1.00 40.25 80 GLU A C 1
ATOM 637 O O . GLU A 1 80 ? -44.989 8.759 43.826 1.00 40.25 80 GLU A O 1
ATOM 642 N N . LEU A 1 81 ? -45.637 7.426 45.544 1.00 38.28 81 LEU A N 1
ATOM 643 C CA . LEU A 1 81 ? -46.958 7.813 46.062 1.00 38.28 81 LEU A CA 1
ATOM 644 C C . LEU A 1 81 ? -47.565 6.599 46.781 1.00 38.28 81 LEU A C 1
ATOM 646 O O . LEU A 1 81 ? -47.666 5.526 46.145 1.00 38.28 81 LEU A O 1
#

Radius of gyration: 25.24 Å; chains: 1; bounding box: 63×23×64 Å

Secondary structure (DSSP, 8-state):
-HHHHHHHHHIIIIITTT-HHHHHHS-TTTHHHHHHHHHHHHHHHHHHHHHHHHHHHHHHHHHHHHHHHHHHT--------